Protein AF-A0A0K8T9N2-F1 (afdb_monomer)

pLDDT: mean 79.83, std 14.75, range [40.78, 95.81]

Radius of gyration: 23.81 Å; Cα contacts (8 Å, |Δi|>4): 61; chains: 1; bounding box: 68×40×47 Å

Mean predicted aligned error: 11.26 Å

Structure (mmCIF, N/CA/C/O backbone):
data_AF-A0A0K8T9N2-F1
#
_entry.id   AF-A0A0K8T9N2-F1
#
loop_
_atom_site.group_PDB
_atom_site.id
_atom_site.type_symbol
_atom_site.label_atom_id
_atom_site.label_alt_id
_atom_site.label_comp_id
_atom_site.label_asym_id
_atom_site.label_entity_id
_atom_site.label_seq_id
_atom_site.pdbx_PDB_ins_code
_atom_site.Cartn_x
_atom_site.Cartn_y
_atom_site.Cartn_z
_atom_site.occupancy
_atom_site.B_iso_or_equiv
_atom_site.auth_seq_id
_atom_site.auth_comp_id
_atom_site.auth_asym_id
_atom_site.auth_atom_id
_atom_site.pdbx_PDB_model_num
ATOM 1 N N . MET A 1 1 ? -5.070 -18.897 3.375 1.00 73.06 1 MET A N 1
ATOM 2 C CA . MET A 1 1 ? -6.122 -18.005 2.828 1.00 73.06 1 MET A CA 1
ATOM 3 C C . MET A 1 1 ? -7.295 -17.776 3.785 1.00 73.06 1 MET A C 1
ATOM 5 O O . MET A 1 1 ? -7.810 -16.671 3.820 1.00 73.06 1 MET A O 1
ATOM 9 N N . SER A 1 2 ? -7.725 -18.763 4.581 1.00 83.81 2 SER A N 1
ATOM 10 C CA . SER A 1 2 ? -8.858 -18.592 5.513 1.00 83.81 2 SER A CA 1
ATOM 11 C C . SER A 1 2 ? -8.619 -17.517 6.580 1.00 83.81 2 SER A C 1
ATOM 13 O O . SER A 1 2 ? -9.474 -16.662 6.785 1.00 83.81 2 SER A O 1
ATOM 15 N N . ALA A 1 3 ? -7.440 -17.512 7.210 1.00 91.25 3 ALA A N 1
ATOM 16 C CA . ALA A 1 3 ? -7.087 -16.507 8.213 1.00 91.25 3 ALA A CA 1
ATOM 17 C C . ALA A 1 3 ? -7.059 -15.084 7.627 1.00 91.25 3 ALA A C 1
ATOM 19 O O . ALA A 1 3 ? -7.629 -14.172 8.215 1.00 91.25 3 ALA A O 1
ATOM 20 N N . SER A 1 4 ? -6.472 -14.899 6.438 1.00 91.44 4 SER A N 1
ATOM 21 C CA . SER A 1 4 ? -6.402 -13.587 5.784 1.00 91.44 4 SER A CA 1
ATOM 22 C C . SER A 1 4 ? -7.777 -13.061 5.367 1.00 91.44 4 SER A C 1
ATOM 24 O O . SER A 1 4 ? -8.055 -11.888 5.589 1.00 91.44 4 SER A O 1
ATOM 26 N N . LEU A 1 5 ? -8.663 -13.913 4.837 1.00 93.69 5 LEU A N 1
ATOM 27 C CA . LEU A 1 5 ? -10.039 -13.525 4.494 1.00 93.69 5 LEU A CA 1
ATOM 28 C C . LEU A 1 5 ? -10.882 -13.195 5.733 1.00 93.69 5 LEU A C 1
ATOM 30 O O . LEU A 1 5 ? -11.663 -12.244 5.704 1.00 93.69 5 LEU A O 1
ATOM 34 N N . ASN A 1 6 ? -10.717 -13.948 6.825 1.00 94.19 6 ASN A N 1
ATOM 35 C CA . ASN A 1 6 ? -11.407 -13.667 8.083 1.00 94.19 6 ASN A CA 1
ATOM 36 C C . ASN A 1 6 ? -10.949 -12.337 8.693 1.00 94.19 6 ASN A C 1
ATOM 38 O O . ASN A 1 6 ? -11.784 -11.510 9.051 1.00 94.19 6 ASN A O 1
ATOM 42 N N . THR A 1 7 ? -9.636 -12.099 8.746 1.00 94.69 7 THR A N 1
ATOM 43 C CA . THR A 1 7 ? -9.084 -10.821 9.209 1.00 94.69 7 THR A CA 1
ATOM 44 C C . THR A 1 7 ? -9.537 -9.673 8.317 1.00 94.69 7 THR A C 1
ATOM 46 O O . THR A 1 7 ? -10.048 -8.692 8.837 1.00 94.69 7 THR A O 1
ATOM 49 N N . LEU A 1 8 ? -9.455 -9.809 6.987 1.00 94.25 8 LEU A N 1
ATOM 50 C CA . LEU A 1 8 ? -9.920 -8.781 6.050 1.00 94.25 8 LEU A CA 1
ATOM 51 C C . LEU A 1 8 ? -11.397 -8.442 6.270 1.00 94.25 8 LEU A C 1
ATOM 53 O O . LEU A 1 8 ? -11.757 -7.273 6.329 1.00 94.25 8 LEU A O 1
ATOM 57 N N . SER A 1 9 ? -12.246 -9.456 6.433 1.00 95.81 9 SER A N 1
ATOM 58 C CA . SER A 1 9 ? -13.681 -9.264 6.668 1.00 95.81 9 SER A CA 1
ATOM 59 C C . SER A 1 9 ? -13.959 -8.590 8.008 1.00 95.81 9 SER A C 1
ATOM 61 O O . SER A 1 9 ? -14.818 -7.714 8.089 1.00 95.81 9 SER A O 1
ATOM 63 N N . GLY A 1 10 ? -13.215 -8.964 9.052 1.00 94.50 10 GLY A N 1
ATOM 64 C CA . GLY A 1 10 ? -13.298 -8.341 10.370 1.00 94.50 10 GLY A CA 1
ATOM 65 C C . GLY A 1 10 ? -12.836 -6.884 10.361 1.00 94.50 10 GLY A C 1
ATOM 66 O O . GLY A 1 10 ? -13.540 -6.020 10.881 1.00 94.50 10 GLY A O 1
ATOM 67 N N . THR A 1 11 ? -11.699 -6.598 9.726 1.00 94.00 11 THR A N 1
ATOM 68 C CA . THR A 1 11 ? -11.160 -5.242 9.567 1.00 94.00 11 THR A CA 1
ATOM 69 C C . THR A 1 11 ? -12.088 -4.382 8.713 1.00 94.00 11 THR A C 1
ATOM 71 O O . THR A 1 11 ? -12.463 -3.301 9.140 1.00 94.00 11 THR A O 1
ATOM 74 N N . PHE A 1 12 ? -12.579 -4.882 7.576 1.00 94.62 12 PHE A N 1
ATOM 75 C CA . PHE A 1 12 ? -13.546 -4.168 6.732 1.00 94.62 12 PHE A CA 1
ATOM 76 C C . PHE A 1 12 ? -14.840 -3.853 7.491 1.00 94.62 12 PHE A C 1
ATOM 78 O O . PHE A 1 12 ? -15.368 -2.741 7.424 1.00 94.62 12 PHE A O 1
ATOM 85 N N . TYR A 1 13 ? -15.345 -4.824 8.256 1.00 93.75 13 TYR A N 1
ATOM 86 C CA . TYR A 1 13 ? -16.504 -4.611 9.108 1.00 93.75 13 TYR A CA 1
ATOM 87 C C . TYR A 1 13 ? -16.247 -3.525 10.160 1.00 93.75 13 TYR A C 1
ATOM 89 O O . TYR A 1 13 ? -17.090 -2.652 10.347 1.00 93.75 13 TYR A O 1
ATOM 97 N N . ARG A 1 14 ? -15.088 -3.548 10.822 1.00 91.69 14 ARG A N 1
ATOM 98 C CA . ARG A 1 14 ? -14.717 -2.582 11.864 1.00 91.69 14 ARG A CA 1
ATOM 99 C C . ARG A 1 14 ? -14.469 -1.175 11.310 1.00 91.69 14 ARG A C 1
ATOM 101 O O . ARG A 1 14 ? -14.908 -0.210 11.926 1.00 91.69 14 ARG A O 1
ATOM 108 N N . ASP 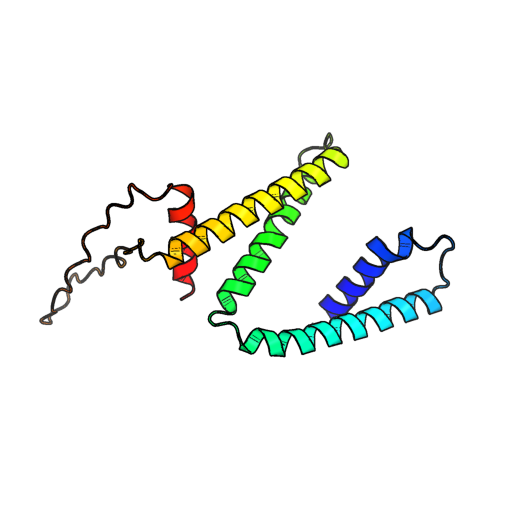A 1 15 ? -13.789 -1.068 10.177 1.00 91.38 15 ASP A N 1
ATOM 109 C CA . ASP A 1 15 ? -13.290 0.209 9.665 1.00 91.38 15 ASP A CA 1
ATOM 110 C C . ASP A 1 15 ? -14.321 0.933 8.795 1.00 91.38 15 ASP A C 1
ATOM 112 O O . ASP A 1 15 ? -14.369 2.160 8.803 1.00 91.38 15 ASP A O 1
ATOM 116 N N . LEU A 1 16 ? -15.170 0.198 8.065 1.00 88.81 16 LEU A N 1
ATOM 117 C CA . LEU A 1 16 ? -16.111 0.789 7.107 1.00 88.81 16 LEU A CA 1
ATOM 118 C C . LEU A 1 16 ? -17.576 0.612 7.500 1.00 88.81 16 LEU A C 1
ATOM 120 O O . LEU A 1 16 ? -18.354 1.552 7.375 1.00 88.81 16 LEU A O 1
ATOM 124 N N . LEU A 1 17 ? -17.978 -0.566 7.982 1.00 89.12 17 LEU A N 1
ATOM 125 C CA . LEU A 1 17 ? -19.391 -0.833 8.283 1.00 89.12 17 LEU A CA 1
ATOM 126 C C . LEU 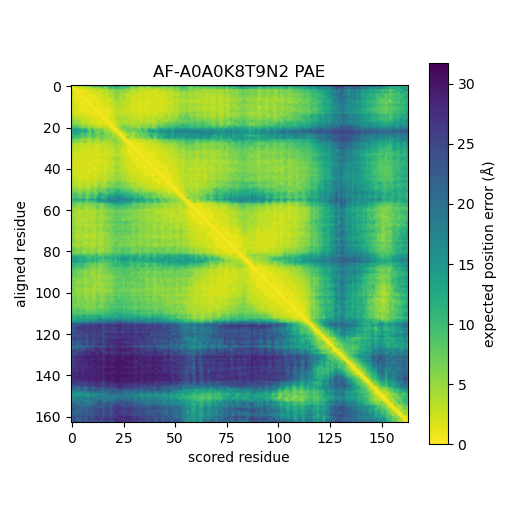A 1 17 ? -19.790 -0.359 9.685 1.00 89.12 17 LEU A C 1
ATOM 128 O O . LEU A 1 17 ? -20.834 0.267 9.853 1.00 89.12 17 LEU A O 1
ATOM 132 N N . TYR A 1 18 ? -18.955 -0.614 10.691 1.00 87.50 18 TYR A N 1
ATOM 133 C CA . TYR A 1 18 ? -19.203 -0.226 12.077 1.00 87.50 18 TYR A CA 1
ATOM 134 C C . TYR A 1 18 ? -19.448 1.284 12.268 1.00 87.50 18 TYR A C 1
ATOM 136 O O . TYR A 1 18 ? -20.443 1.613 12.913 1.00 87.50 18 TYR A O 1
ATOM 144 N N . PRO A 1 19 ? -18.647 2.214 11.701 1.00 87.25 19 PRO A N 1
ATOM 145 C CA . PRO A 1 19 ? -18.923 3.649 11.828 1.00 87.25 19 PRO A CA 1
ATOM 146 C C . PRO A 1 19 ? -20.179 4.117 11.075 1.00 87.25 19 PRO A C 1
ATOM 148 O O . PRO A 1 19 ? -20.725 5.168 11.401 1.00 87.25 19 PRO A O 1
ATOM 151 N N . VAL A 1 20 ? -20.664 3.354 10.090 1.00 86.19 20 VAL A N 1
ATOM 152 C CA . VAL A 1 20 ? -21.887 3.673 9.328 1.00 86.19 20 VAL A CA 1
ATOM 153 C C . VAL A 1 20 ? -23.149 3.249 10.087 1.00 86.19 20 VAL A C 1
ATOM 155 O O . VAL A 1 20 ? -24.215 3.853 9.929 1.00 86.19 20 VAL A O 1
ATOM 158 N N . PHE A 1 21 ? -23.054 2.239 10.955 1.00 84.81 21 PHE A N 1
ATOM 159 C CA . PHE A 1 21 ? -24.173 1.820 11.788 1.00 84.81 21 PHE A CA 1
ATOM 160 C C . PHE A 1 21 ? -24.451 2.843 12.898 1.00 84.81 21 PHE A C 1
ATOM 162 O O . PHE A 1 21 ? -23.729 2.946 13.885 1.00 84.81 21 PHE A O 1
ATOM 169 N N . LYS A 1 22 ? -25.576 3.559 12.776 1.00 76.69 22 LYS A N 1
ATOM 170 C CA . LYS A 1 22 ? -26.064 4.499 13.805 1.00 76.69 22 LYS A CA 1
ATOM 171 C C . LYS A 1 22 ? -26.400 3.822 15.143 1.00 76.69 22 LYS A C 1
ATOM 173 O O . LYS A 1 22 ? -26.427 4.483 16.174 1.00 76.69 22 LYS A O 1
ATOM 178 N N . VAL A 1 23 ? -26.682 2.518 15.125 1.00 78.75 23 VAL A N 1
ATOM 179 C CA . VAL A 1 23 ? -27.014 1.704 16.302 1.00 78.75 23 VAL A CA 1
ATOM 180 C C . VAL A 1 23 ? -26.123 0.471 16.303 1.00 78.75 23 VAL A C 1
ATOM 182 O O . VAL A 1 23 ? -26.001 -0.192 15.273 1.00 78.75 23 VAL A O 1
ATOM 185 N N . LYS A 1 24 ? -25.523 0.150 17.457 1.00 79.00 24 LYS A N 1
ATOM 186 C CA . LYS A 1 24 ? -24.651 -1.022 17.603 1.00 79.00 24 LYS A CA 1
ATOM 187 C C . LYS A 1 24 ? -25.423 -2.296 17.232 1.00 79.00 24 LYS A C 1
ATOM 189 O O . LYS A 1 24 ? -26.413 -2.615 17.897 1.00 79.00 24 LYS A O 1
ATOM 194 N N . PRO A 1 25 ? -25.004 -3.030 16.191 1.00 79.69 25 PRO A N 1
ATOM 195 C CA . PRO A 1 25 ? -25.634 -4.293 15.851 1.00 79.69 25 PRO A CA 1
ATOM 196 C C . PRO A 1 25 ? -25.387 -5.320 16.962 1.00 79.69 25 PRO A C 1
ATOM 198 O O . PRO A 1 25 ? -24.323 -5.363 17.575 1.00 79.69 25 PRO A O 1
ATOM 201 N N . SER A 1 26 ? -26.393 -6.155 17.207 1.00 85.19 26 SER A N 1
ATOM 202 C CA . SER A 1 26 ? -26.303 -7.296 18.122 1.00 85.19 26 SER A CA 1
ATOM 203 C C . SER A 1 26 ? -25.193 -8.263 17.675 1.00 85.19 26 SER A C 1
ATOM 205 O O . SER A 1 26 ? -25.023 -8.477 16.473 1.00 85.19 26 SER A O 1
ATOM 207 N N . GLU A 1 27 ? -24.465 -8.863 18.622 1.00 86.19 27 GLU A N 1
ATOM 208 C CA . GLU A 1 27 ? -23.356 -9.802 18.365 1.00 86.19 27 GLU A CA 1
ATOM 209 C C . GLU A 1 27 ? -23.657 -10.870 17.293 1.00 86.19 27 GLU A C 1
ATOM 211 O O . GLU A 1 27 ? -22.890 -10.965 16.331 1.00 86.19 27 GLU A O 1
ATOM 216 N N . PRO A 1 28 ? -24.782 -11.617 17.341 1.00 89.25 28 PRO A N 1
ATOM 217 C CA . PRO A 1 28 ? -25.122 -12.589 16.299 1.00 89.25 28 PRO A CA 1
ATOM 218 C C . PRO A 1 28 ? -25.305 -11.964 14.909 1.00 89.25 28 PRO A C 1
ATOM 220 O O . PRO A 1 28 ? -24.960 -12.584 13.903 1.00 89.25 28 PRO A O 1
ATOM 223 N N . LYS A 1 29 ? -25.814 -10.727 14.825 1.00 87.50 29 LYS A N 1
ATOM 224 C CA . LYS A 1 29 ? -25.981 -10.020 13.545 1.00 87.50 29 LYS A CA 1
ATOM 225 C C . LYS A 1 29 ? -24.634 -9.567 12.987 1.00 87.50 29 LYS A C 1
ATOM 227 O O . LYS A 1 29 ? -24.395 -9.721 11.794 1.00 87.50 29 LYS A O 1
ATOM 232 N N . ALA A 1 30 ? -23.746 -9.063 13.844 1.00 89.19 30 ALA A N 1
ATOM 233 C CA . ALA A 1 30 ? -22.383 -8.695 13.466 1.00 89.19 30 ALA A CA 1
ATOM 234 C C . ALA A 1 30 ? -21.609 -9.903 12.910 1.00 89.19 30 ALA A C 1
ATOM 236 O O . ALA A 1 30 ? -20.996 -9.817 11.847 1.00 89.19 30 ALA A O 1
ATOM 237 N N . LEU A 1 31 ? -21.715 -11.056 13.578 1.00 91.00 31 LEU A N 1
ATOM 238 C CA . LEU A 1 31 ? -21.133 -12.321 13.125 1.00 91.00 31 LEU A CA 1
ATOM 239 C C . LEU A 1 31 ? -21.679 -12.769 11.766 1.00 91.00 31 LEU A C 1
ATOM 241 O O . LEU A 1 31 ? -20.906 -13.196 10.908 1.00 91.00 31 LEU A O 1
ATOM 245 N N . LEU A 1 32 ? -22.990 -12.645 11.539 1.00 93.69 32 LEU A N 1
ATOM 246 C CA . LEU A 1 32 ? -23.601 -12.985 10.253 1.00 93.69 32 LEU A CA 1
ATOM 247 C C . LEU A 1 32 ? -23.077 -12.078 9.127 1.00 93.69 32 LEU A C 1
ATOM 249 O O . LEU A 1 32 ? -22.741 -12.575 8.050 1.00 93.69 32 LEU A O 1
ATOM 253 N N . ILE A 1 33 ? -22.926 -10.775 9.388 1.00 92.62 33 ILE A N 1
ATOM 254 C CA . ILE A 1 33 ? -22.358 -9.815 8.428 1.00 92.62 33 ILE A CA 1
ATOM 255 C C . ILE A 1 33 ? -20.911 -10.185 8.088 1.00 92.62 33 ILE A C 1
ATOM 257 O O . ILE A 1 33 ? -20.579 -10.315 6.912 1.00 92.62 33 ILE A O 1
ATOM 261 N N . ILE A 1 34 ? -20.062 -10.417 9.095 1.00 93.44 34 ILE A N 1
ATOM 262 C CA . ILE A 1 34 ? -18.654 -10.791 8.881 1.00 93.44 34 ILE A CA 1
ATOM 263 C C . ILE A 1 34 ? -18.560 -12.101 8.090 1.00 93.44 34 ILE A C 1
ATOM 265 O O . ILE A 1 34 ? -17.803 -12.186 7.127 1.00 93.44 34 ILE A O 1
ATOM 269 N N . LYS A 1 35 ? -19.372 -13.108 8.431 1.00 93.06 35 LYS A N 1
ATOM 270 C CA . LYS A 1 35 ? -19.405 -14.391 7.715 1.00 93.06 35 LYS A CA 1
ATOM 271 C C . LYS A 1 35 ? -19.840 -14.223 6.256 1.00 93.06 35 LYS A C 1
ATOM 273 O O . LYS A 1 35 ? -19.278 -14.869 5.375 1.00 93.06 35 LYS A O 1
ATOM 278 N N . THR A 1 36 ? -20.784 -13.321 5.993 1.00 94.69 36 THR A N 1
ATOM 279 C CA . THR A 1 36 ? -21.207 -12.967 4.629 1.00 94.69 36 THR A CA 1
ATOM 280 C C . THR A 1 36 ? -20.075 -12.287 3.856 1.00 94.69 36 THR A C 1
ATOM 282 O O . THR A 1 36 ? -19.808 -12.662 2.717 1.00 94.69 36 THR A O 1
ATOM 285 N N . LEU A 1 37 ? -19.346 -11.353 4.478 1.00 95.00 37 LEU A N 1
ATOM 286 C CA . LEU A 1 37 ? -18.186 -10.696 3.863 1.00 95.00 37 LEU A CA 1
ATOM 287 C C . LEU A 1 37 ? -17.088 -11.694 3.480 1.00 95.00 37 LEU A C 1
ATOM 289 O O . LEU A 1 37 ? -16.547 -11.597 2.381 1.00 95.00 37 LEU A O 1
ATOM 293 N N . VAL A 1 38 ? -16.810 -12.693 4.328 1.00 95.44 38 VAL A N 1
ATOM 294 C CA . VAL A 1 38 ? -15.826 -13.747 4.019 1.00 95.44 38 VAL A CA 1
ATOM 295 C C . VAL A 1 38 ? -16.210 -14.494 2.741 1.00 95.44 38 VAL A C 1
ATOM 297 O O . VAL A 1 38 ? -15.355 -14.727 1.887 1.00 95.44 38 VAL A O 1
ATOM 300 N N . VAL A 1 39 ? -17.492 -14.843 2.584 1.00 95.19 39 VAL A N 1
ATOM 301 C CA . VAL A 1 39 ? -17.992 -15.523 1.379 1.00 95.19 39 VAL A CA 1
ATOM 302 C C . VAL A 1 39 ? -17.869 -14.621 0.151 1.00 95.19 39 VAL A C 1
ATOM 304 O O . VAL A 1 39 ? -17.409 -15.079 -0.895 1.00 95.19 39 VAL A O 1
ATOM 307 N N . VAL A 1 40 ? -18.212 -13.336 0.271 1.00 95.31 40 VAL A N 1
ATOM 308 C CA . VAL A 1 40 ? -18.103 -12.366 -0.831 1.00 95.31 40 VAL A CA 1
ATOM 309 C C . VAL A 1 40 ? -16.646 -12.178 -1.260 1.00 95.31 40 VAL A C 1
ATOM 311 O O . VAL A 1 40 ? -16.331 -12.381 -2.432 1.00 95.31 40 VAL A O 1
ATOM 314 N N . PHE A 1 41 ? -15.734 -11.865 -0.335 1.00 94.69 41 PHE A N 1
ATOM 315 C CA . PHE A 1 41 ? -14.314 -11.683 -0.656 1.00 94.69 41 PHE A CA 1
ATOM 316 C C . PHE A 1 41 ? -13.663 -12.966 -1.177 1.00 94.69 41 PHE A C 1
ATOM 318 O O . PHE A 1 41 ? -12.865 -12.909 -2.113 1.00 94.69 41 PHE A O 1
ATOM 325 N N . GLY A 1 42 ? -14.033 -14.127 -0.629 1.00 94.44 42 GLY A N 1
ATOM 326 C CA . GLY A 1 42 ? -13.587 -15.420 -1.143 1.00 94.44 42 GLY A CA 1
ATOM 327 C C . GLY A 1 42 ? -14.041 -15.653 -2.585 1.00 94.44 42 GLY A C 1
ATOM 328 O O . GLY A 1 42 ? -13.235 -16.034 -3.431 1.00 94.44 42 GLY A O 1
ATOM 329 N N . THR A 1 43 ? -15.302 -15.344 -2.895 1.00 94.38 43 THR A N 1
ATOM 330 C CA . THR A 1 43 ? -15.852 -15.474 -4.254 1.00 94.38 43 THR A CA 1
ATOM 331 C C . THR A 1 43 ? -15.134 -14.546 -5.234 1.00 94.38 43 THR A C 1
ATOM 333 O O . THR A 1 43 ? -14.695 -14.990 -6.293 1.00 94.38 43 THR A O 1
ATOM 336 N N . VAL A 1 44 ? -14.939 -13.276 -4.864 1.00 93.50 44 VAL A N 1
ATOM 337 C CA . VAL A 1 44 ? -14.184 -12.303 -5.673 1.00 93.50 44 VAL A CA 1
ATOM 338 C C . VAL A 1 44 ? -12.749 -12.775 -5.908 1.00 93.50 44 VAL A C 1
ATOM 340 O O . VAL A 1 44 ? -12.251 -12.679 -7.028 1.00 93.50 44 VAL A O 1
ATOM 343 N N . SER A 1 45 ? -12.093 -13.337 -4.889 1.00 90.50 45 SER A N 1
ATOM 344 C CA . SER A 1 45 ? -10.740 -13.883 -5.022 1.00 90.50 45 SER A CA 1
ATOM 345 C C . SER A 1 45 ? -10.683 -15.029 -6.036 1.00 90.50 45 SER A C 1
ATOM 347 O O . SER A 1 45 ? -9.800 -15.028 -6.891 1.00 90.50 45 SER A O 1
ATOM 349 N N . VAL A 1 46 ? -11.646 -15.957 -6.005 1.00 91.94 46 VAL A N 1
ATOM 350 C CA . VAL A 1 46 ? -11.734 -17.060 -6.978 1.00 91.94 46 VAL A CA 1
ATOM 351 C C . VAL A 1 46 ? -11.990 -16.536 -8.393 1.00 91.94 46 VAL A C 1
ATOM 353 O O . VAL A 1 46 ? -11.347 -16.994 -9.335 1.00 91.94 46 VAL A O 1
ATOM 356 N N . LEU A 1 47 ? -12.872 -15.545 -8.557 1.00 91.75 47 LEU A N 1
ATOM 357 C CA . LEU A 1 47 ? -13.112 -14.900 -9.853 1.00 91.75 47 LEU A CA 1
ATOM 358 C C . LEU A 1 47 ? -11.849 -14.205 -10.385 1.00 91.75 47 LEU A C 1
ATOM 360 O O . LEU A 1 47 ? -11.528 -14.325 -11.567 1.00 91.75 47 LEU A O 1
ATOM 364 N N . GLY A 1 48 ? -11.084 -13.550 -9.508 1.00 87.50 48 GLY A N 1
ATOM 365 C CA . GLY A 1 48 ? -9.814 -12.908 -9.851 1.00 87.50 48 GLY A CA 1
ATOM 366 C C . GLY A 1 48 ? -8.784 -13.875 -10.440 1.00 87.50 48 GLY A C 1
ATOM 367 O O . GLY A 1 48 ? -8.068 -13.510 -11.370 1.00 87.50 48 GLY A O 1
ATOM 368 N N . VAL A 1 49 ? -8.759 -15.138 -9.997 1.00 88.88 49 VAL A N 1
ATOM 369 C CA . VAL A 1 49 ? -7.856 -16.170 -10.5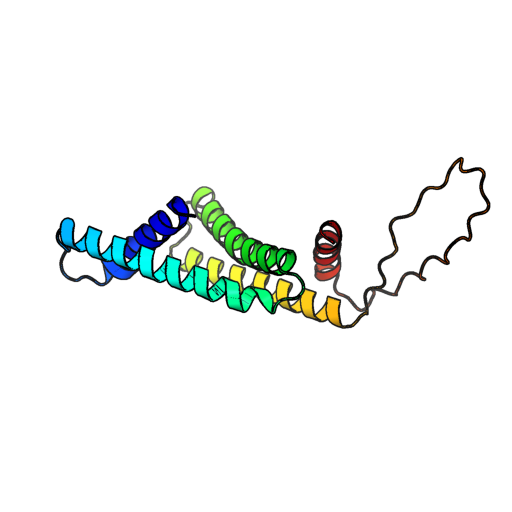47 1.00 88.88 49 VAL A CA 1
ATOM 370 C C . VAL A 1 49 ? -8.098 -16.424 -12.041 1.00 88.88 49 VAL A C 1
ATOM 372 O O . VAL A 1 49 ? -7.158 -16.732 -12.773 1.00 88.88 49 VAL A O 1
ATOM 375 N N . TYR A 1 50 ? -9.323 -16.245 -12.541 1.00 87.94 50 TYR A N 1
ATOM 376 C CA . TYR A 1 50 ? -9.602 -16.372 -13.977 1.00 87.94 50 TYR A CA 1
ATOM 377 C C . TYR A 1 50 ? -9.031 -15.211 -14.791 1.00 87.94 50 TYR A C 1
ATOM 379 O O . TYR A 1 50 ? -8.552 -15.427 -15.903 1.00 87.94 50 TYR A O 1
ATOM 387 N N . VAL A 1 51 ? -9.035 -14.002 -14.225 1.00 85.31 51 VAL A N 1
ATOM 388 C CA . VAL A 1 51 ? -8.412 -12.816 -14.833 1.00 85.31 51 VAL A CA 1
ATOM 389 C C . VAL A 1 51 ? -6.894 -12.973 -14.847 1.00 85.31 51 VAL A C 1
ATOM 391 O O . VAL A 1 51 ? -6.243 -12.658 -15.840 1.00 85.31 51 VAL A O 1
ATOM 394 N N . ILE A 1 52 ? -6.346 -13.556 -13.777 1.00 84.69 52 ILE A N 1
ATOM 395 C CA . ILE A 1 52 ? -4.912 -13.775 -13.592 1.00 84.69 52 ILE A CA 1
ATOM 396 C C . ILE A 1 52 ? -4.291 -14.576 -14.751 1.00 84.69 52 ILE A C 1
ATOM 398 O O . ILE A 1 52 ? -3.191 -14.269 -15.200 1.00 84.69 52 ILE A O 1
ATOM 402 N N . LYS A 1 53 ? -5.031 -15.530 -15.329 1.00 78.62 53 LYS A N 1
ATOM 403 C CA . LYS A 1 53 ? -4.580 -16.335 -16.481 1.00 78.62 53 LYS A CA 1
ATOM 404 C C . LYS A 1 53 ? -4.254 -15.526 -17.744 1.00 78.62 53 LYS A C 1
ATOM 406 O O . LYS A 1 53 ? -3.664 -16.077 -18.667 1.00 78.62 53 LYS A O 1
ATOM 411 N N . ARG A 1 54 ? -4.678 -14.261 -17.832 1.00 79.19 54 ARG A N 1
ATOM 412 C CA . ARG A 1 54 ? -4.411 -13.382 -18.982 1.00 79.19 54 ARG A CA 1
ATOM 413 C C . ARG A 1 54 ? -3.154 -12.530 -18.819 1.00 79.19 54 ARG A C 1
ATOM 415 O O . ARG A 1 54 ? -2.753 -11.895 -19.789 1.00 79.19 54 ARG A O 1
ATOM 422 N N . PHE A 1 55 ? -2.536 -12.499 -17.641 1.00 78.94 55 PHE A N 1
ATOM 423 C CA . PHE A 1 55 ? -1.294 -11.755 -17.447 1.00 78.94 55 PHE A CA 1
ATOM 424 C C . PHE A 1 55 ? -0.078 -12.605 -17.823 1.00 78.94 55 PHE A C 1
ATOM 426 O O . PHE A 1 55 ? -0.030 -13.792 -17.512 1.00 78.94 55 PHE A O 1
ATOM 433 N N . GLY A 1 56 ? 0.914 -11.976 -18.460 1.00 76.75 56 GLY A N 1
ATOM 434 C CA . GLY A 1 56 ? 2.162 -12.637 -18.850 1.00 76.75 56 GLY A CA 1
AT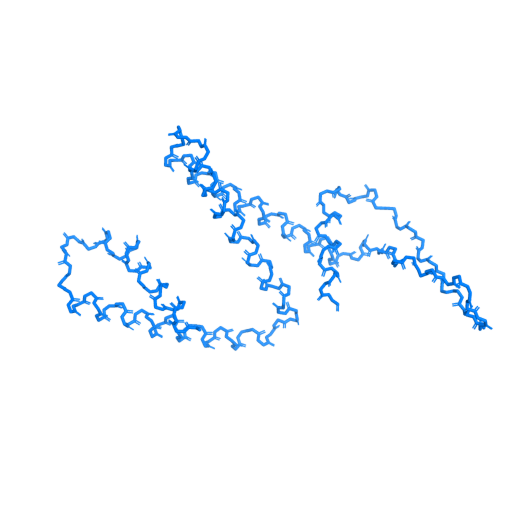OM 435 C C . GLY A 1 56 ? 3.048 -12.981 -17.651 1.00 76.75 56 GLY A C 1
ATOM 436 O O . GLY A 1 56 ? 3.344 -14.149 -17.424 1.00 76.75 56 GLY A O 1
ATOM 437 N N . ASN A 1 57 ? 3.430 -11.978 -16.850 1.00 80.62 57 ASN A N 1
ATOM 438 C CA . ASN A 1 57 ? 4.296 -12.171 -15.682 1.00 80.62 57 ASN A CA 1
ATOM 439 C C . ASN A 1 57 ? 3.559 -11.862 -14.369 1.00 80.62 57 ASN A C 1
ATOM 441 O O . ASN A 1 57 ? 3.520 -10.728 -13.890 1.00 80.62 57 ASN A O 1
ATOM 445 N N . LEU A 1 58 ? 2.963 -12.899 -13.783 1.00 84.38 58 LEU A N 1
ATOM 446 C CA . LEU A 1 58 ? 2.193 -12.795 -12.543 1.00 84.38 58 LEU A CA 1
ATOM 447 C C . LEU A 1 58 ? 3.030 -12.440 -11.323 1.00 84.38 58 LEU A C 1
ATOM 449 O O . LEU A 1 58 ? 2.562 -11.701 -10.457 1.00 84.38 58 LEU A O 1
ATOM 453 N N . VAL A 1 59 ? 4.255 -12.955 -11.257 1.00 84.38 59 VAL A N 1
ATOM 454 C CA . VAL A 1 59 ? 5.141 -12.756 -10.108 1.00 84.38 59 VAL A CA 1
ATOM 455 C C . VAL A 1 59 ? 5.505 -11.279 -9.991 1.00 84.38 59 VAL A C 1
ATOM 457 O O . VAL A 1 59 ? 5.351 -10.702 -8.915 1.00 84.38 59 VAL A O 1
ATOM 460 N N . MET A 1 60 ? 5.867 -10.634 -11.106 1.00 81.25 60 MET A N 1
ATOM 461 C CA . MET A 1 60 ? 6.145 -9.194 -11.113 1.00 81.25 60 MET A CA 1
ATOM 462 C C . MET A 1 60 ? 4.925 -8.355 -10.744 1.00 81.25 60 MET A C 1
ATOM 464 O O . MET A 1 60 ? 5.043 -7.427 -9.949 1.00 81.25 60 MET A O 1
ATOM 468 N N . ILE A 1 61 ? 3.742 -8.681 -11.273 1.00 83.38 61 ILE A N 1
ATOM 469 C CA . ILE A 1 61 ? 2.519 -7.925 -10.961 1.00 83.38 61 ILE A CA 1
ATOM 470 C C . ILE A 1 61 ? 2.223 -7.987 -9.461 1.00 83.38 61 ILE A C 1
ATOM 472 O O . ILE A 1 61 ? 1.957 -6.960 -8.837 1.00 83.38 61 ILE A O 1
ATOM 476 N N . VAL A 1 62 ? 2.323 -9.177 -8.862 1.00 86.44 62 VAL A N 1
ATOM 477 C CA . VAL A 1 62 ? 2.137 -9.347 -7.417 1.00 86.44 62 VAL A CA 1
ATOM 478 C C . VAL A 1 62 ? 3.207 -8.584 -6.636 1.00 86.44 62 VAL A C 1
ATOM 480 O O . VAL A 1 62 ? 2.867 -7.924 -5.653 1.00 86.44 62 VAL A O 1
ATOM 483 N N . ALA A 1 63 ? 4.469 -8.616 -7.072 1.00 85.62 63 ALA A N 1
ATOM 484 C CA . ALA A 1 63 ? 5.555 -7.875 -6.436 1.00 85.62 63 ALA A CA 1
ATOM 485 C C . ALA A 1 63 ? 5.306 -6.357 -6.460 1.00 85.62 63 ALA A C 1
ATOM 487 O O . ALA A 1 63 ? 5.406 -5.708 -5.418 1.00 85.62 63 ALA A O 1
ATOM 488 N N . TYR A 1 64 ? 4.882 -5.798 -7.599 1.00 86.12 64 TYR A N 1
ATOM 489 C CA . TYR A 1 64 ? 4.533 -4.380 -7.710 1.00 86.12 64 TYR A CA 1
ATOM 490 C C . TYR A 1 64 ? 3.363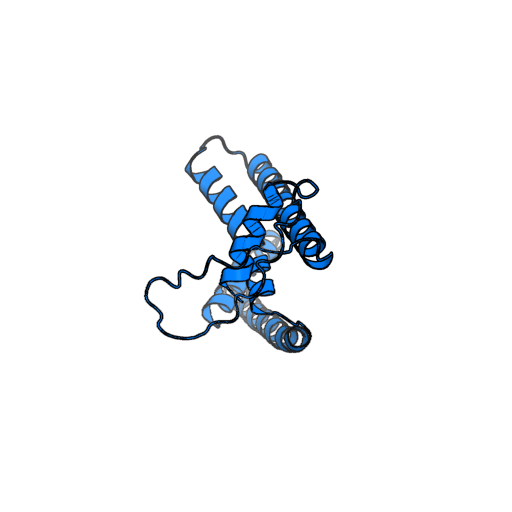 -4.004 -6.801 1.00 86.12 64 TYR A C 1
ATOM 492 O O . TYR A 1 64 ? 3.468 -3.047 -6.035 1.00 86.12 64 TYR A O 1
ATOM 500 N N . CYS A 1 65 ? 2.266 -4.769 -6.819 1.00 88.38 65 CYS A N 1
ATOM 501 C CA . CYS A 1 65 ? 1.108 -4.503 -5.960 1.00 88.38 65 CYS A CA 1
ATOM 502 C C . CYS A 1 65 ? 1.460 -4.589 -4.469 1.00 88.38 65 CYS A C 1
ATOM 504 O O . CYS A 1 65 ? 0.995 -3.781 -3.661 1.00 88.38 65 CYS A O 1
ATOM 506 N N . THR A 1 66 ? 2.302 -5.554 -4.103 1.00 89.00 66 THR A N 1
ATOM 507 C CA . THR A 1 66 ? 2.764 -5.746 -2.727 1.00 89.00 66 THR A CA 1
ATOM 508 C C . THR A 1 66 ? 3.656 -4.583 -2.292 1.00 89.00 66 THR A C 1
ATOM 510 O O . THR A 1 66 ? 3.436 -4.011 -1.228 1.00 89.00 66 THR A O 1
ATOM 513 N N . GLY A 1 67 ? 4.604 -4.156 -3.131 1.00 88.19 67 GLY A N 1
ATOM 514 C CA . GLY A 1 67 ? 5.471 -3.011 -2.841 1.00 88.19 67 GLY A CA 1
ATOM 515 C C . GLY A 1 67 ? 4.699 -1.693 -2.719 1.00 88.19 67 GLY A C 1
ATOM 516 O O . GLY A 1 67 ? 4.894 -0.948 -1.758 1.00 88.19 67 GLY A O 1
ATOM 517 N N . LEU A 1 68 ? 3.761 -1.446 -3.642 1.00 90.31 68 LEU A N 1
ATOM 518 C CA . LEU A 1 68 ? 2.903 -0.253 -3.660 1.00 90.31 68 LEU A CA 1
ATOM 519 C C . LEU A 1 68 ? 2.021 -0.116 -2.417 1.00 90.31 68 LEU A C 1
ATOM 521 O O . LEU A 1 68 ? 1.717 0.999 -2.003 1.00 90.31 68 LEU A O 1
ATOM 525 N N . THR A 1 69 ? 1.588 -1.232 -1.830 1.00 89.81 69 THR A N 1
ATOM 526 C CA . THR A 1 69 ? 0.699 -1.229 -0.660 1.00 89.81 69 THR A CA 1
ATOM 527 C C . THR A 1 69 ? 1.474 -1.254 0.653 1.00 89.81 69 THR A C 1
ATOM 529 O O . THR A 1 69 ? 1.192 -0.449 1.540 1.00 89.81 69 THR A O 1
ATOM 532 N N . ILE A 1 70 ? 2.478 -2.125 0.786 1.00 91.31 70 ILE A N 1
ATOM 533 C CA . ILE A 1 70 ? 3.243 -2.271 2.032 1.00 91.31 70 ILE A CA 1
ATOM 534 C C . ILE A 1 70 ? 4.106 -1.033 2.302 1.00 91.31 70 ILE A C 1
ATOM 536 O O . ILE A 1 70 ? 4.173 -0.593 3.448 1.00 91.31 70 ILE A O 1
ATOM 540 N N . GLY A 1 71 ? 4.722 -0.433 1.277 1.00 90.44 71 GLY A N 1
ATOM 541 C CA . GLY A 1 71 ? 5.621 0.716 1.443 1.00 90.44 71 GLY A CA 1
ATOM 542 C C . GLY A 1 71 ? 4.974 1.902 2.175 1.00 90.44 71 GLY A C 1
ATOM 543 O O . GLY A 1 71 ? 5.451 2.285 3.246 1.00 90.44 71 GLY A O 1
ATOM 544 N N . PRO A 1 72 ? 3.860 2.463 1.666 1.00 91.62 72 PRO A N 1
ATOM 545 C CA . PRO A 1 72 ? 3.157 3.561 2.326 1.00 91.62 72 PRO A CA 1
ATOM 546 C C . PRO A 1 72 ? 2.611 3.189 3.709 1.00 91.62 72 PRO A C 1
ATOM 548 O O . PRO A 1 72 ? 2.689 4.004 4.625 1.00 91.62 72 PRO A O 1
ATOM 551 N N . VAL A 1 73 ? 2.106 1.961 3.895 1.00 91.75 73 VAL A N 1
ATOM 552 C CA . VAL A 1 73 ? 1.594 1.492 5.197 1.00 91.75 73 VAL A CA 1
ATOM 553 C C . VAL A 1 73 ? 2.703 1.473 6.248 1.00 91.75 73 VAL A C 1
ATOM 555 O O . VAL A 1 73 ? 2.519 1.996 7.347 1.00 91.75 73 VAL A O 1
ATOM 558 N N . VAL A 1 74 ? 3.873 0.933 5.900 1.00 93.69 74 VAL A N 1
ATOM 559 C CA . VAL A 1 74 ? 5.054 0.943 6.772 1.00 93.69 74 VAL A CA 1
ATOM 560 C C . VAL A 1 74 ? 5.523 2.376 7.033 1.00 93.69 74 VAL A C 1
ATOM 562 O O . VAL A 1 74 ? 5.837 2.712 8.171 1.00 93.69 74 VAL A O 1
ATOM 565 N N . GLY A 1 75 ? 5.503 3.250 6.022 1.00 92.31 75 GLY A N 1
ATOM 566 C CA . GLY A 1 75 ? 5.853 4.664 6.176 1.00 92.31 75 GLY A CA 1
ATOM 567 C C . GLY A 1 75 ? 4.958 5.401 7.178 1.00 92.31 75 GLY A C 1
ATOM 568 O O . GLY A 1 7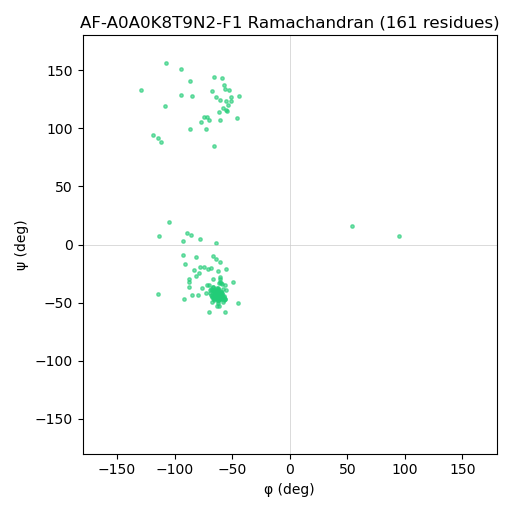5 ? 5.463 6.084 8.067 1.00 92.31 75 GLY A O 1
ATOM 569 N N . ILE A 1 76 ? 3.636 5.221 7.090 1.00 92.75 76 ILE A N 1
ATOM 570 C CA . ILE A 1 76 ? 2.674 5.808 8.039 1.00 92.75 76 ILE A CA 1
ATOM 571 C C . ILE A 1 76 ? 2.860 5.215 9.441 1.00 92.75 76 ILE A C 1
ATOM 573 O O . ILE A 1 76 ? 2.779 5.939 10.433 1.00 92.75 76 ILE A O 1
ATOM 577 N N . PHE A 1 77 ? 3.140 3.915 9.541 1.00 92.19 77 PHE A N 1
ATOM 578 C CA . PHE A 1 77 ? 3.402 3.264 10.823 1.00 92.19 77 PHE A CA 1
ATOM 579 C C . PHE A 1 77 ? 4.651 3.837 11.508 1.00 92.19 77 PHE A C 1
ATOM 581 O O . PHE A 1 77 ? 4.597 4.220 12.675 1.00 92.19 77 PHE A O 1
ATOM 588 N N . ILE A 1 78 ? 5.754 3.979 10.768 1.00 94.31 78 ILE A N 1
ATOM 589 C CA . ILE A 1 78 ? 6.995 4.585 11.267 1.00 94.31 78 ILE A CA 1
ATOM 590 C C . ILE A 1 78 ? 6.775 6.055 11.644 1.00 94.31 78 ILE A C 1
ATOM 592 O O . ILE A 1 78 ? 7.270 6.492 12.682 1.00 94.31 78 ILE A O 1
ATOM 596 N N . LEU A 1 79 ? 6.002 6.807 10.853 1.00 92.38 79 LEU A N 1
ATOM 597 C CA . LEU A 1 79 ? 5.630 8.188 11.171 1.00 92.38 79 LEU A CA 1
ATOM 598 C C . LEU A 1 79 ? 4.944 8.272 12.543 1.00 92.38 79 LEU A C 1
ATOM 600 O O . LEU A 1 79 ? 5.314 9.113 13.359 1.00 92.38 79 LEU A O 1
ATOM 604 N N . GLY A 1 80 ? 3.986 7.378 12.807 1.00 91.75 80 GLY A N 1
ATOM 605 C CA . GLY A 1 80 ? 3.273 7.312 14.083 1.00 91.75 80 GLY A CA 1
ATOM 606 C C . GLY A 1 80 ? 4.148 6.890 15.267 1.00 91.75 80 GLY A C 1
ATOM 607 O O . GLY A 1 80 ? 3.889 7.318 16.388 1.00 91.75 80 GLY A O 1
ATOM 608 N N . LEU A 1 81 ? 5.191 6.086 15.032 1.00 93.12 81 LEU A N 1
ATOM 609 C CA . LEU A 1 81 ? 6.131 5.663 16.075 1.00 93.12 81 LEU A CA 1
ATOM 610 C C . LEU A 1 81 ? 7.179 6.732 16.416 1.00 93.12 81 LEU A C 1
ATOM 612 O O . LEU A 1 81 ? 7.488 6.929 17.588 1.00 93.12 81 LEU A O 1
ATOM 616 N N . LEU A 1 82 ? 7.753 7.391 15.407 1.00 93.44 82 LEU A N 1
ATOM 617 C CA . LEU A 1 82 ? 8.883 8.311 15.587 1.00 93.44 82 LEU A CA 1
ATOM 618 C C . LEU A 1 82 ? 8.454 9.747 15.899 1.00 93.44 82 LEU A C 1
ATOM 620 O O . LEU A 1 82 ? 9.183 10.469 16.578 1.00 93.44 82 LEU A O 1
ATOM 624 N N . PHE A 1 83 ? 7.289 10.177 15.411 1.00 91.12 83 PHE A N 1
ATOM 625 C CA . PHE A 1 83 ? 6.844 11.562 15.525 1.00 91.12 83 PHE A CA 1
ATOM 626 C C . PHE A 1 83 ? 5.544 11.645 16.335 1.00 91.12 83 PHE A C 1
ATOM 628 O O . PHE A 1 83 ? 4.458 11.584 15.759 1.00 91.12 83 PHE A O 1
ATOM 635 N N . PRO A 1 84 ? 5.611 11.882 17.661 1.00 83.94 84 PRO A N 1
ATOM 636 C CA . PRO A 1 84 ? 4.411 12.010 18.498 1.00 83.94 84 PRO A CA 1
ATOM 637 C C . PRO A 1 84 ? 3.571 13.260 18.172 1.00 83.94 84 PRO A C 1
ATOM 639 O O . PRO A 1 84 ? 2.449 13.398 18.646 1.00 83.94 84 PRO A O 1
ATOM 642 N N . TRP A 1 85 ? 4.102 14.163 17.341 1.00 86.88 85 TRP A N 1
ATOM 643 C CA . TRP A 1 85 ? 3.435 15.370 16.843 1.00 86.88 85 TRP A CA 1
ATOM 644 C C . TRP A 1 85 ? 2.717 15.144 15.502 1.00 86.88 85 TRP A C 1
ATOM 646 O O . TRP A 1 85 ? 2.191 16.089 14.909 1.00 86.88 85 TRP A O 1
ATOM 656 N N . ALA A 1 86 ? 2.714 13.910 14.988 1.00 85.69 86 ALA A N 1
ATOM 657 C CA . ALA A 1 86 ? 2.033 13.577 13.748 1.00 85.69 86 ALA A CA 1
ATOM 658 C C . ALA A 1 86 ? 0.517 13.778 13.896 1.00 85.69 86 ALA A C 1
ATOM 660 O O . ALA A 1 86 ? -0.126 13.254 14.803 1.00 85.69 86 ALA A O 1
ATOM 661 N N . THR A 1 87 ? -0.068 14.543 12.975 1.00 91.19 87 THR A N 1
ATOM 662 C CA . THR A 1 87 ? -1.513 14.796 12.949 1.00 91.19 87 THR A CA 1
ATOM 663 C C . THR A 1 87 ? -2.224 13.810 12.024 1.00 91.19 87 THR A C 1
ATOM 665 O O . THR A 1 87 ? -1.676 13.400 11.000 1.00 91.19 87 THR A O 1
ATOM 668 N N . ASN A 1 88 ? -3.492 13.499 12.315 1.00 88.44 88 ASN A N 1
ATOM 669 C CA . ASN A 1 88 ? -4.316 12.612 11.477 1.00 88.44 88 ASN A CA 1
ATOM 670 C C . ASN A 1 88 ? -4.399 13.094 10.018 1.00 88.44 88 ASN A C 1
ATOM 672 O O . ASN A 1 88 ? -4.333 12.298 9.086 1.00 88.44 88 ASN A O 1
ATOM 676 N N . LYS A 1 89 ? -4.503 14.415 9.812 1.00 91.00 89 LYS A N 1
ATOM 677 C CA . LYS A 1 89 ? -4.533 15.019 8.471 1.00 91.00 89 LYS A CA 1
ATOM 678 C C . LYS A 1 89 ? -3.197 14.836 7.747 1.00 91.00 89 LYS A C 1
ATOM 680 O O . LYS A 1 89 ? -3.192 14.494 6.571 1.00 91.00 89 LYS A O 1
ATOM 685 N N . GLY A 1 90 ? -2.081 15.016 8.458 1.00 90.25 90 GLY A N 1
ATOM 686 C CA . GLY A 1 90 ? -0.739 14.795 7.920 1.00 90.25 90 GLY A CA 1
ATOM 687 C C . GLY A 1 90 ? -0.497 13.341 7.518 1.00 90.25 90 GLY A C 1
ATOM 688 O O . GLY A 1 90 ? 0.033 13.098 6.440 1.00 90.25 90 GLY A O 1
ATOM 689 N N . ALA A 1 91 ? -0.957 12.380 8.324 1.00 91.75 91 ALA A N 1
ATOM 690 C CA . ALA A 1 91 ? -0.847 10.955 8.011 1.00 91.75 91 ALA A CA 1
ATOM 691 C C . ALA A 1 91 ? -1.638 10.569 6.748 1.00 91.75 91 ALA A C 1
ATOM 693 O O . ALA A 1 91 ? -1.118 9.853 5.895 1.00 91.75 91 ALA A O 1
ATOM 694 N N . ILE A 1 92 ? -2.862 11.086 6.586 1.00 91.75 92 ILE A N 1
ATOM 695 C CA . ILE A 1 92 ? -3.687 10.827 5.394 1.00 91.75 92 ILE A CA 1
ATOM 696 C C . ILE A 1 92 ? -3.061 11.469 4.150 1.00 91.75 92 ILE A C 1
ATOM 698 O O . ILE A 1 92 ? -2.889 10.795 3.135 1.00 91.75 92 ILE A O 1
ATOM 702 N N . CYS A 1 93 ? -2.685 12.751 4.222 1.00 93.44 93 CYS A N 1
ATOM 703 C CA . CYS A 1 93 ? -2.075 13.450 3.089 1.00 93.44 93 CYS A CA 1
ATOM 704 C C . CYS A 1 93 ? -0.723 12.838 2.699 1.00 93.44 93 CYS A C 1
ATOM 706 O O . CYS A 1 93 ? -0.472 12.624 1.517 1.00 93.44 93 CYS A O 1
ATOM 708 N N . GLY A 1 94 ? 0.129 12.520 3.678 1.00 91.38 94 GLY A N 1
ATOM 709 C CA . GLY A 1 94 ? 1.425 11.881 3.451 1.00 91.38 94 GLY A CA 1
ATOM 710 C C . GLY A 1 94 ? 1.288 10.465 2.897 1.00 91.38 94 GLY A C 1
ATOM 711 O O . GLY A 1 94 ? 2.000 10.103 1.966 1.00 91.38 94 GLY A O 1
ATOM 712 N N . GLY A 1 95 ? 0.323 9.691 3.401 1.00 92.19 95 GLY A N 1
ATOM 713 C CA . GLY A 1 95 ? -0.005 8.368 2.878 1.00 92.19 95 GLY A CA 1
ATOM 714 C C . GLY A 1 95 ? -0.452 8.403 1.420 1.00 92.19 95 GLY A C 1
ATOM 715 O O . GLY A 1 95 ? 0.060 7.644 0.598 1.00 92.19 95 GLY A O 1
ATOM 716 N N . LEU A 1 96 ? -1.361 9.322 1.079 1.00 94.12 96 LEU A N 1
ATOM 717 C CA . LEU A 1 96 ? -1.859 9.474 -0.287 1.00 94.12 96 LEU A CA 1
ATOM 718 C C . LEU A 1 96 ? -0.763 9.976 -1.237 1.00 94.12 96 LEU A C 1
ATOM 720 O O . LEU A 1 96 ? -0.597 9.426 -2.322 1.00 94.12 96 LEU A O 1
ATOM 724 N N . ALA A 1 97 ? 0.020 10.974 -0.818 1.00 93.56 97 ALA A N 1
ATOM 725 C CA . ALA A 1 97 ? 1.145 11.485 -1.596 1.00 93.56 97 ALA A CA 1
ATOM 726 C C . ALA A 1 97 ? 2.215 10.406 -1.823 1.00 93.56 97 ALA A C 1
ATOM 728 O O . ALA A 1 97 ? 2.696 10.249 -2.942 1.00 93.56 97 ALA A O 1
ATOM 729 N N . GLY A 1 98 ? 2.541 9.618 -0.793 1.00 91.50 98 GLY A N 1
ATOM 730 C CA . GLY A 1 98 ? 3.470 8.495 -0.895 1.00 91.50 98 GLY A CA 1
ATOM 731 C C . GLY A 1 98 ? 2.965 7.407 -1.841 1.00 91.50 98 GLY A C 1
ATOM 732 O O . GLY A 1 98 ? 3.712 6.957 -2.706 1.00 91.50 98 GLY A O 1
ATOM 733 N N . PHE A 1 99 ? 1.688 7.031 -1.743 1.00 92.69 99 PHE A N 1
ATOM 734 C CA . PHE A 1 99 ? 1.079 6.054 -2.649 1.00 92.69 99 PHE A CA 1
ATOM 735 C C . PHE A 1 99 ? 1.114 6.526 -4.110 1.00 92.69 99 PHE A C 1
ATOM 737 O O . PHE A 1 99 ? 1.520 5.772 -4.993 1.00 92.69 99 PHE A O 1
ATOM 744 N N . LEU A 1 100 ? 0.752 7.787 -4.367 1.00 94.50 100 LEU A N 1
ATOM 745 C CA . LEU A 1 100 ? 0.797 8.373 -5.709 1.00 94.50 100 LEU A CA 1
ATOM 746 C C . LEU A 1 100 ? 2.226 8.470 -6.249 1.00 94.50 100 LEU A C 1
ATOM 748 O O . LEU A 1 100 ? 2.452 8.176 -7.419 1.00 94.50 100 LEU A O 1
ATOM 752 N N . PHE A 1 101 ? 3.192 8.839 -5.409 1.00 90.75 101 PHE A N 1
ATOM 753 C CA . PHE A 1 101 ? 4.592 8.950 -5.807 1.00 90.75 101 PHE A CA 1
ATOM 754 C C . PHE A 1 101 ? 5.199 7.590 -6.172 1.00 90.75 101 PHE A C 1
ATOM 756 O O . PHE A 1 101 ? 5.794 7.446 -7.238 1.00 90.75 101 PHE A O 1
ATOM 763 N N . VAL A 1 102 ? 5.002 6.562 -5.339 1.00 88.69 102 VAL A N 1
ATOM 764 C CA . VAL A 1 102 ? 5.479 5.202 -5.648 1.00 88.69 102 VAL A CA 1
ATOM 765 C C . VAL A 1 102 ? 4.730 4.630 -6.859 1.00 88.69 102 VAL A C 1
ATOM 767 O O . VAL A 1 102 ? 5.340 3.977 -7.708 1.00 88.69 102 VAL A O 1
ATOM 770 N N . GLY A 1 103 ? 3.433 4.926 -6.994 1.00 89.56 103 GLY A N 1
ATOM 771 C CA . GLY A 1 103 ? 2.635 4.590 -8.175 1.00 89.56 103 GLY A CA 1
ATOM 772 C C . GLY A 1 103 ? 3.208 5.197 -9.452 1.00 89.56 103 GLY A C 1
ATOM 773 O O . GLY A 1 103 ? 3.448 4.478 -10.421 1.00 89.56 103 GLY A O 1
ATOM 774 N N . TRP A 1 104 ? 3.509 6.495 -9.426 1.00 89.38 104 TRP A N 1
ATOM 775 C CA . TRP A 1 104 ? 4.155 7.203 -10.528 1.00 89.38 104 TRP A CA 1
ATOM 776 C C . TRP A 1 104 ? 5.496 6.569 -10.903 1.00 89.38 104 TRP A C 1
ATOM 778 O O . TRP A 1 104 ? 5.722 6.263 -12.072 1.00 89.38 104 TRP A O 1
ATOM 788 N N . LEU A 1 105 ? 6.354 6.292 -9.914 1.00 86.31 105 LEU A N 1
ATOM 789 C CA . LEU A 1 105 ? 7.64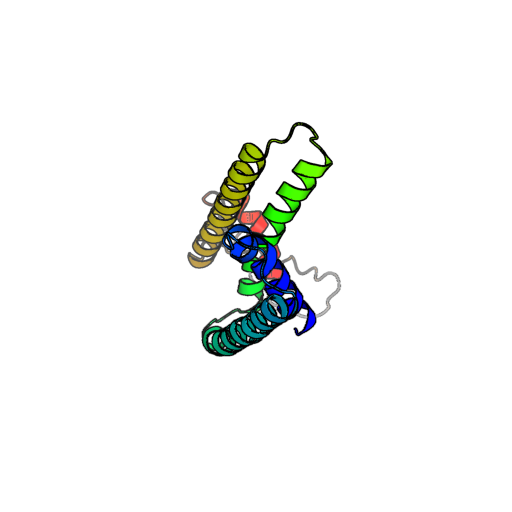3 5.639 -10.148 1.00 86.31 105 LEU A CA 1
ATOM 790 C C . LEU A 1 105 ? 7.486 4.253 -10.785 1.00 86.31 105 LEU A C 1
ATOM 792 O O . LEU A 1 105 ? 8.247 3.896 -11.681 1.00 86.31 105 LEU A O 1
ATOM 796 N N . THR A 1 106 ? 6.501 3.472 -10.346 1.00 84.12 106 THR A N 1
ATOM 797 C CA . THR A 1 106 ? 6.264 2.114 -10.861 1.00 84.12 106 THR A CA 1
ATOM 798 C C . THR A 1 106 ? 5.773 2.142 -12.309 1.00 84.12 106 THR A C 1
ATOM 800 O O . THR A 1 106 ? 6.267 1.385 -13.143 1.00 84.12 106 THR A O 1
ATOM 803 N N . VAL A 1 107 ? 4.844 3.047 -12.637 1.00 85.50 107 VAL A N 1
ATOM 804 C CA . VAL A 1 107 ? 4.326 3.208 -14.006 1.00 85.50 107 VAL A CA 1
ATOM 805 C C . VAL A 1 107 ? 5.414 3.721 -14.944 1.00 85.50 107 VAL A C 1
ATOM 807 O O . VAL A 1 107 ? 5.597 3.163 -16.023 1.00 85.50 107 VAL A O 1
ATOM 810 N N . ALA A 1 108 ? 6.175 4.733 -14.526 1.00 84.00 108 ALA A N 1
ATOM 811 C CA . ALA A 1 108 ? 7.287 5.251 -15.314 1.00 84.00 108 ALA A CA 1
ATOM 812 C C . ALA A 1 108 ? 8.328 4.156 -15.600 1.00 84.00 108 ALA A C 1
ATOM 814 O O . ALA A 1 108 ? 8.723 3.985 -16.749 1.00 84.00 108 ALA A O 1
ATOM 815 N N . ASN A 1 109 ? 8.698 3.344 -14.602 1.00 78.06 109 ASN A N 1
ATOM 816 C CA . ASN A 1 109 ? 9.588 2.194 -14.801 1.00 78.06 109 ASN A CA 1
ATOM 817 C C . ASN A 1 109 ? 9.053 1.193 -15.837 1.00 78.06 109 ASN A C 1
ATOM 819 O O . ASN A 1 109 ? 9.804 0.743 -16.700 1.00 78.06 109 ASN A O 1
ATOM 823 N N . ALA A 1 110 ? 7.761 0.859 -15.781 1.00 78.25 110 ALA A N 1
ATOM 824 C CA . ALA A 1 110 ? 7.151 -0.068 -16.733 1.00 78.25 110 ALA A CA 1
ATOM 825 C C . ALA A 1 110 ? 7.178 0.475 -18.173 1.00 78.25 110 ALA A C 1
ATOM 827 O O . ALA A 1 110 ? 7.477 -0.263 -19.111 1.00 78.25 110 ALA A O 1
ATOM 828 N N . ILE A 1 111 ? 6.917 1.775 -18.336 1.00 81.38 111 ILE A N 1
ATOM 829 C CA . ILE A 1 111 ? 6.988 2.481 -19.619 1.00 81.38 111 ILE A CA 1
ATOM 830 C C . ILE A 1 111 ? 8.418 2.422 -20.162 1.00 81.38 111 ILE A C 1
ATOM 832 O O . ILE A 1 111 ? 8.638 1.957 -21.277 1.00 81.38 111 ILE A O 1
ATOM 836 N N . TYR A 1 112 ? 9.402 2.816 -19.358 1.00 75.12 112 TYR A N 1
ATOM 837 C CA . TYR A 1 112 ? 10.810 2.805 -19.739 1.00 75.12 112 TYR A CA 1
ATOM 838 C C . TYR A 1 112 ? 11.304 1.396 -20.124 1.00 75.12 112 TYR A C 1
ATOM 840 O O . TYR A 1 112 ? 11.945 1.258 -21.166 1.00 75.12 112 TYR A O 1
ATOM 848 N N . LYS A 1 113 ? 10.924 0.342 -19.383 1.00 70.38 113 LYS A N 1
ATOM 849 C CA . LYS A 1 113 ? 11.238 -1.060 -19.735 1.00 70.38 113 LYS A CA 1
ATOM 850 C C . LYS A 1 113 ? 10.668 -1.465 -21.104 1.00 70.38 113 LYS A C 1
ATOM 852 O O . LYS A 1 113 ? 11.280 -2.263 -21.802 1.00 70.38 113 LYS A O 1
ATOM 857 N N . SER A 1 114 ? 9.515 -0.922 -21.504 1.00 71.12 114 SER A N 1
ATOM 858 C CA . SER A 1 114 ? 8.852 -1.287 -22.767 1.00 71.12 114 SER A CA 1
ATOM 859 C C . SER A 1 114 ? 9.451 -0.646 -24.026 1.00 71.12 114 SER A C 1
ATOM 861 O O . SER A 1 114 ? 9.230 -1.158 -25.119 1.00 71.12 114 SER A O 1
ATOM 863 N N . TYR A 1 115 ? 10.217 0.442 -23.894 1.00 68.50 115 TYR A N 1
ATOM 864 C CA . TYR A 1 115 ? 10.801 1.169 -25.030 1.00 68.50 115 TYR A CA 1
ATOM 865 C C . TYR A 1 115 ? 12.154 0.616 -25.516 1.00 68.50 115 TYR A C 1
ATOM 867 O O . TYR A 1 115 ? 12.788 1.254 -26.350 1.00 68.50 115 TYR A O 1
ATOM 875 N N . ASP A 1 116 ? 12.608 -0.535 -25.005 1.00 56.66 116 ASP A N 1
ATOM 876 C CA . ASP A 1 116 ? 13.854 -1.229 -25.403 1.00 56.66 116 ASP A CA 1
ATOM 877 C C . ASP A 1 116 ? 15.140 -0.372 -25.329 1.00 56.66 116 ASP A C 1
ATOM 879 O O . ASP A 1 116 ? 16.195 -0.730 -25.838 1.00 56.66 116 ASP A O 1
ATOM 883 N N . HIS A 1 117 ? 15.085 0.767 -24.631 1.00 52.28 117 HIS A N 1
ATOM 884 C CA . HIS A 1 117 ? 16.228 1.658 -24.404 1.00 52.28 117 HIS A CA 1
ATOM 885 C C . HIS A 1 117 ? 17.191 1.154 -23.314 1.00 52.28 117 HIS A C 1
ATOM 887 O O . HIS A 1 117 ? 18.138 1.854 -22.963 1.00 52.28 117 HIS A O 1
ATOM 893 N N . PHE A 1 118 ? 16.955 -0.044 -22.776 1.00 56.03 118 PHE A N 1
ATOM 894 C CA . PHE A 1 118 ? 17.793 -0.672 -21.761 1.00 56.03 118 PHE A CA 1
ATOM 895 C C . PHE A 1 118 ? 18.492 -1.898 -22.350 1.00 56.03 118 PHE A C 1
ATOM 897 O O . PHE A 1 118 ? 17.995 -3.016 -22.224 1.00 56.03 118 PHE A O 1
ATOM 904 N N . VAL A 1 119 ? 19.671 -1.720 -22.951 1.00 51.62 119 VAL A N 1
ATOM 905 C CA . VAL A 1 119 ? 20.584 -2.854 -23.144 1.00 51.62 119 VAL A CA 1
ATOM 906 C C . VAL A 1 119 ? 21.421 -2.966 -21.878 1.00 51.62 119 VAL A C 1
ATOM 908 O O . VAL A 1 119 ? 22.356 -2.198 -21.652 1.00 51.62 119 VAL A O 1
ATOM 911 N N . TYR A 1 120 ? 21.032 -3.891 -21.001 1.00 55.88 120 TYR A N 1
ATOM 912 C CA . TYR A 1 120 ? 21.790 -4.158 -19.785 1.00 55.88 120 TYR A CA 1
ATOM 913 C C . TYR A 1 120 ? 23.129 -4.788 -20.164 1.00 55.88 120 TYR A C 1
ATOM 915 O O . TYR A 1 120 ? 23.143 -5.770 -20.917 1.00 55.88 120 TYR A O 1
ATOM 923 N N . PRO A 1 121 ? 24.254 -4.301 -19.619 1.00 54.31 121 PRO A N 1
ATOM 924 C CA . PRO A 1 121 ? 25.472 -5.083 -19.658 1.00 54.31 121 PRO A CA 1
ATOM 925 C C . PRO A 1 121 ? 25.193 -6.377 -18.888 1.00 54.31 121 PRO A C 1
ATOM 927 O O . PRO A 1 121 ? 24.923 -6.364 -17.685 1.00 54.31 121 PRO A O 1
ATOM 930 N N . THR A 1 122 ? 25.200 -7.510 -19.590 1.00 52.38 122 THR A N 1
ATOM 931 C CA . THR A 1 122 ? 25.177 -8.826 -18.951 1.00 52.38 122 THR A CA 1
ATOM 932 C C . THR A 1 122 ? 26.310 -8.882 -17.939 1.00 52.38 122 THR A C 1
ATOM 934 O O . THR A 1 122 ? 27.434 -8.493 -18.262 1.00 52.38 122 THR A O 1
ATOM 937 N N . LYS A 1 123 ? 26.010 -9.350 -16.721 1.00 54.41 123 LYS A N 1
ATOM 938 C CA . LYS A 1 123 ? 26.992 -9.513 -15.643 1.00 54.41 123 LYS A CA 1
ATOM 939 C C . LYS A 1 123 ? 28.265 -10.151 -16.203 1.00 54.41 123 LYS A C 1
ATOM 941 O O . LYS A 1 123 ? 28.175 -11.181 -16.871 1.00 54.41 123 LYS A O 1
ATOM 946 N N . GLU A 1 124 ? 29.419 -9.532 -15.949 1.00 58.41 124 GLU A N 1
ATOM 947 C CA . GLU A 1 124 ? 30.691 -10.002 -16.498 1.00 58.41 124 GLU A CA 1
ATOM 948 C C . GLU A 1 124 ? 30.917 -11.469 -16.117 1.00 58.41 124 GLU A C 1
ATOM 950 O O . GLU A 1 124 ? 31.021 -11.830 -14.940 1.00 58.41 124 GLU A O 1
ATOM 955 N N . LEU A 1 125 ? 30.957 -12.334 -17.129 1.00 63.06 125 LEU A N 1
ATOM 956 C CA . LEU A 1 125 ? 31.312 -13.731 -16.953 1.00 63.06 125 LEU A CA 1
ATOM 957 C C . LEU A 1 125 ? 32.826 -13.807 -16.800 1.00 63.06 125 LEU A C 1
ATOM 959 O O . LEU A 1 125 ? 33.583 -13.663 -17.758 1.00 63.06 125 LEU A O 1
ATOM 963 N N . ARG A 1 126 ? 33.270 -14.034 -15.567 1.00 61.44 126 ARG A N 1
ATOM 964 C CA . ARG A 1 126 ? 34.675 -14.279 -15.268 1.00 61.44 126 ARG A CA 1
ATOM 965 C C . ARG A 1 126 ? 35.042 -15.696 -15.716 1.00 61.44 126 ARG A C 1
ATOM 967 O O . ARG A 1 126 ? 34.596 -16.667 -15.116 1.00 61.44 126 ARG A O 1
ATOM 974 N N . VAL A 1 127 ? 35.846 -15.798 -16.772 1.00 70.31 127 VAL A N 1
ATOM 975 C CA . VAL A 1 127 ? 36.271 -17.064 -17.409 1.00 70.31 127 VAL A CA 1
ATOM 976 C C . VAL A 1 127 ? 37.719 -17.459 -17.083 1.00 70.31 127 VAL A C 1
ATOM 978 O O . VAL A 1 127 ? 38.313 -18.282 -17.780 1.00 70.31 127 VAL A O 1
ATOM 981 N N . ASP A 1 128 ? 38.294 -16.906 -16.010 1.00 68.88 128 ASP A N 1
ATOM 982 C CA . ASP A 1 128 ? 39.654 -17.238 -15.569 1.00 68.88 128 ASP A CA 1
ATOM 983 C C . ASP A 1 128 ? 39.808 -18.758 -15.363 1.00 68.88 128 ASP A C 1
ATOM 985 O O . ASP A 1 128 ? 39.177 -19.348 -14.486 1.00 68.88 128 ASP A O 1
ATOM 989 N N . GLY A 1 129 ? 40.661 -19.394 -16.173 1.00 69.12 129 GLY A N 1
ATOM 990 C CA . GLY A 1 129 ? 41.029 -20.809 -16.034 1.00 69.12 129 GLY A CA 1
ATOM 991 C C . GLY A 1 129 ? 40.243 -21.819 -16.882 1.00 69.12 129 GLY A C 1
ATOM 992 O O . GLY A 1 129 ? 40.455 -23.020 -16.715 1.00 69.12 129 GLY A O 1
ATOM 993 N N . CYS A 1 130 ? 39.370 -21.396 -17.803 1.00 72.44 130 CYS A N 1
ATOM 994 C CA . CYS A 1 130 ? 38.687 -22.339 -18.701 1.00 72.44 130 CYS A CA 1
ATOM 995 C C . CYS A 1 130 ? 39.528 -22.681 -19.954 1.00 72.44 130 CYS A C 1
ATOM 997 O O . CYS A 1 130 ? 39.961 -21.798 -20.686 1.00 72.44 130 CYS A O 1
ATOM 999 N N . LEU A 1 131 ? 39.721 -23.980 -20.227 1.00 70.62 131 LEU A N 1
ATOM 1000 C CA . LEU A 1 131 ? 40.610 -24.539 -21.271 1.00 70.62 131 LEU A CA 1
ATOM 1001 C C . LEU A 1 131 ? 39.964 -24.735 -22.665 1.00 70.62 131 LEU A C 1
ATOM 1003 O O . LEU A 1 131 ? 40.554 -25.392 -23.521 1.00 70.62 131 LEU A O 1
ATOM 1007 N N . HIS A 1 132 ? 38.750 -24.229 -22.909 1.00 71.31 132 HIS A N 1
ATOM 1008 C CA . HIS A 1 132 ? 38.013 -24.470 -24.161 1.00 71.31 132 HIS A CA 1
ATOM 1009 C C . HIS A 1 132 ? 37.955 -23.235 -25.076 1.00 71.31 132 HIS A C 1
ATOM 1011 O O . HIS A 1 132 ? 38.079 -22.105 -24.613 1.00 71.31 132 HIS A O 1
ATOM 1017 N N . ASN A 1 133 ? 37.759 -23.448 -26.383 1.00 63.25 133 ASN A N 1
ATOM 1018 C CA . ASN A 1 133 ? 37.556 -22.367 -27.355 1.00 63.25 133 ASN A CA 1
ATOM 1019 C C . ASN A 1 133 ? 36.157 -21.766 -27.151 1.00 63.25 133 ASN A C 1
ATOM 1021 O O . ASN A 1 133 ? 35.163 -22.335 -27.601 1.00 63.25 133 ASN A O 1
ATOM 1025 N N . PHE A 1 134 ? 36.073 -20.635 -26.455 1.00 67.62 134 PHE A N 1
ATOM 1026 C CA . PHE A 1 134 ? 34.821 -19.900 -26.296 1.00 67.62 134 PHE A CA 1
ATOM 1027 C C . PHE A 1 134 ? 34.731 -18.809 -27.357 1.00 67.62 134 PHE A C 1
ATOM 1029 O O . PHE A 1 134 ? 35.642 -17.997 -27.515 1.00 67.62 134 PHE A O 1
ATOM 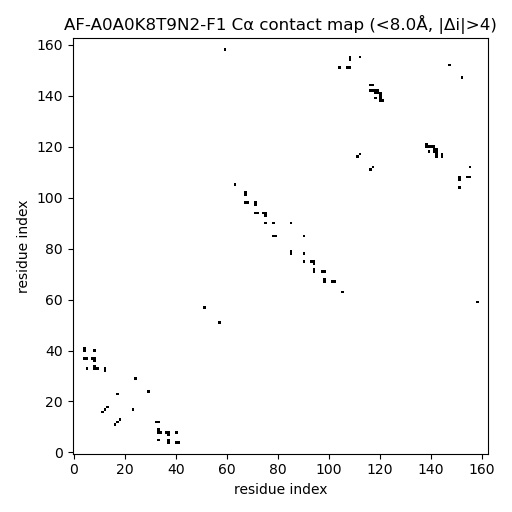1036 N N . THR A 1 135 ? 33.614 -18.764 -28.077 1.00 66.50 135 THR A N 1
ATOM 1037 C CA . THR A 1 135 ? 33.262 -17.590 -28.872 1.00 66.50 135 THR A CA 1
ATOM 1038 C C . THR A 1 135 ? 32.905 -16.485 -27.886 1.00 66.50 135 THR A C 1
ATOM 1040 O O . THR A 1 135 ? 31.873 -16.563 -27.221 1.00 66.50 135 THR A O 1
ATOM 1043 N N . ALA A 1 136 ? 33.774 -15.484 -27.736 1.00 63.59 136 ALA A N 1
ATOM 1044 C CA . ALA A 1 136 ? 33.439 -14.293 -26.971 1.00 63.59 136 ALA A CA 1
ATOM 1045 C C . ALA A 1 136 ? 32.237 -13.633 -27.654 1.00 63.59 136 ALA A C 1
ATOM 1047 O O . ALA A 1 136 ? 32.357 -13.096 -28.756 1.00 63.59 136 ALA A O 1
ATOM 1048 N N . VAL A 1 137 ? 31.061 -13.734 -27.032 1.00 64.50 137 VAL A N 1
ATOM 1049 C CA . VAL A 1 137 ? 29.901 -12.952 -27.457 1.00 64.50 137 VAL A CA 1
ATOM 1050 C C . VAL A 1 137 ? 30.311 -11.487 -27.298 1.00 64.50 137 VAL A C 1
ATOM 1052 O O . VAL A 1 137 ? 30.768 -11.122 -26.210 1.00 64.50 137 VAL A O 1
ATOM 1055 N N . PRO A 1 138 ? 30.222 -10.656 -28.351 1.00 61.47 138 PRO A N 1
ATOM 1056 C CA . PRO A 1 138 ? 30.504 -9.237 -28.227 1.00 61.47 138 PRO A CA 1
ATOM 1057 C C . PRO A 1 138 ? 29.642 -8.685 -27.098 1.00 61.47 138 PRO A C 1
ATOM 1059 O O . PRO A 1 138 ? 28.418 -8.810 -27.147 1.00 61.47 138 PRO A O 1
ATOM 1062 N N . ILE A 1 139 ? 30.278 -8.124 -26.068 1.00 57.75 139 ILE A N 1
ATOM 1063 C CA . ILE A 1 139 ? 29.556 -7.420 -25.011 1.00 57.75 139 ILE A CA 1
ATOM 1064 C C . ILE A 1 139 ? 28.727 -6.353 -25.735 1.00 57.75 139 ILE A C 1
ATOM 1066 O O . ILE A 1 139 ? 29.319 -5.577 -26.503 1.00 57.75 139 ILE A O 1
ATOM 1070 N N . PRO A 1 140 ? 27.390 -6.333 -25.568 1.00 57.50 140 PRO A N 1
ATOM 1071 C CA . PRO A 1 140 ? 26.591 -5.261 -26.126 1.00 57.50 140 PRO A CA 1
ATOM 1072 C C . PRO A 1 140 ? 27.226 -3.945 -25.682 1.00 57.50 140 PRO A C 1
ATOM 1074 O O . PRO A 1 140 ? 27.488 -3.754 -24.493 1.00 57.50 140 PRO A O 1
ATOM 1077 N N . GLN A 1 141 ? 27.576 -3.092 -26.648 1.00 53.34 141 GLN A N 1
ATOM 1078 C CA . GLN A 1 141 ? 28.169 -1.788 -26.363 1.00 53.34 141 GLN A CA 1
ATOM 1079 C C . GLN A 1 141 ? 27.270 -1.094 -25.343 1.00 53.34 141 GLN A C 1
ATOM 1081 O O . GLN A 1 141 ? 26.060 -1.039 -25.560 1.00 53.34 141 GLN A O 1
ATOM 1086 N N . VAL A 1 142 ? 27.857 -0.642 -24.229 1.00 55.00 142 VAL A N 1
ATOM 1087 C CA . VAL A 1 142 ? 27.156 0.073 -23.156 1.00 55.00 142 VAL A CA 1
ATOM 1088 C C . VAL A 1 142 ? 26.265 1.122 -23.809 1.00 55.00 142 VAL A C 1
ATOM 1090 O O . VAL A 1 142 ? 26.775 2.077 -24.398 1.00 55.00 142 VAL A O 1
ATOM 1093 N N . SER A 1 143 ? 24.949 0.907 -23.776 1.00 54.56 143 SER A N 1
ATOM 1094 C CA . SER A 1 143 ? 24.006 1.904 -24.269 1.00 54.56 143 SER A CA 1
ATOM 1095 C C . SER A 1 143 ? 24.250 3.184 -23.495 1.00 54.56 143 SER A C 1
ATOM 1097 O O . SER A 1 143 ? 24.454 3.162 -22.280 1.00 54.56 143 SER A O 1
ATOM 1099 N N . ASP A 1 144 ? 24.240 4.297 -24.213 1.00 56.16 144 ASP A N 1
ATOM 1100 C CA . ASP A 1 144 ? 24.330 5.622 -23.634 1.00 56.16 144 ASP A CA 1
ATOM 1101 C C . ASP A 1 144 ? 23.060 5.867 -22.798 1.00 56.16 144 ASP A C 1
ATOM 1103 O O . ASP A 1 144 ? 22.055 6.393 -23.272 1.00 56.16 144 ASP A O 1
ATOM 1107 N N . ASP A 1 145 ? 23.068 5.418 -21.539 1.00 56.78 145 ASP A N 1
ATOM 1108 C CA . ASP A 1 145 ? 21.944 5.547 -20.606 1.00 56.78 145 ASP A CA 1
ATOM 1109 C C . ASP A 1 145 ? 21.626 7.029 -20.276 1.00 56.78 145 ASP A C 1
ATOM 1111 O O . ASP A 1 145 ? 20.772 7.330 -19.434 1.00 56.78 145 ASP A O 1
ATOM 1115 N N . SER A 1 146 ? 22.343 7.989 -20.865 1.00 58.75 146 SER A N 1
ATOM 1116 C CA . SER A 1 146 ? 22.258 9.431 -20.606 1.00 58.75 146 SER A CA 1
ATOM 1117 C C . SER A 1 146 ? 20.846 10.017 -20.765 1.00 58.75 146 SER A C 1
ATOM 1119 O O . SER A 1 146 ? 20.545 11.028 -20.132 1.00 58.75 146 SER A O 1
ATOM 1121 N N . GLY A 1 147 ? 19.949 9.356 -21.507 1.00 61.09 147 GLY A N 1
ATOM 1122 C CA . GLY A 1 147 ? 18.532 9.729 -21.625 1.00 61.09 147 GLY A CA 1
ATOM 1123 C C . GLY A 1 147 ? 17.616 9.263 -20.481 1.00 61.09 147 GLY A C 1
ATOM 1124 O O . GLY A 1 147 ? 16.466 9.698 -20.408 1.00 61.09 147 GLY A O 1
ATOM 1125 N N . ILE A 1 148 ? 18.090 8.390 -19.583 1.00 63.81 148 ILE A N 1
ATOM 1126 C CA . ILE A 1 148 ? 17.268 7.752 -18.545 1.00 63.81 148 ILE A CA 1
ATOM 1127 C C . ILE A 1 148 ? 17.629 8.327 -17.170 1.00 63.81 148 ILE A C 1
ATOM 1129 O O . ILE A 1 148 ? 18.767 8.156 -16.709 1.00 63.81 148 ILE A O 1
ATOM 1133 N N . PRO A 1 149 ? 16.670 8.955 -16.463 1.00 69.56 149 PRO A N 1
ATOM 1134 C CA . PRO A 1 149 ? 16.899 9.464 -15.118 1.00 69.56 149 PRO A CA 1
ATOM 1135 C C . PRO A 1 149 ? 17.388 8.357 -14.174 1.00 69.56 149 PRO A C 1
ATOM 1137 O O . PRO A 1 149 ? 16.792 7.279 -14.113 1.00 69.56 149 PRO A O 1
ATOM 1140 N N . TYR A 1 150 ? 18.435 8.639 -13.389 1.00 70.81 150 TYR A N 1
ATOM 1141 C CA . TYR A 1 150 ? 19.078 7.674 -12.480 1.00 70.81 150 TYR A CA 1
ATOM 1142 C C . TYR A 1 150 ? 18.104 6.914 -11.570 1.00 70.81 150 TYR A C 1
ATOM 1144 O O . TYR A 1 150 ? 18.338 5.748 -11.262 1.00 70.81 150 TYR A O 1
ATOM 1152 N N . ILE A 1 151 ? 16.995 7.545 -11.177 1.00 69.25 151 ILE A N 1
ATOM 1153 C CA . ILE A 1 151 ? 15.995 6.950 -10.284 1.00 69.25 151 ILE A CA 1
ATOM 1154 C C . ILE A 1 151 ? 15.350 5.675 -10.854 1.00 69.25 151 ILE A C 1
ATOM 1156 O O . ILE A 1 151 ? 14.981 4.793 -10.083 1.00 69.25 151 ILE A O 1
ATOM 1160 N N . TYR A 1 152 ? 15.272 5.545 -12.183 1.00 68.31 152 TYR A N 1
ATOM 1161 C CA . TYR A 1 152 ? 14.657 4.402 -12.867 1.00 68.31 152 TYR A CA 1
ATOM 1162 C C . TYR A 1 152 ? 15.657 3.282 -13.187 1.00 68.31 152 TYR A C 1
ATOM 1164 O O . TYR A 1 152 ? 15.268 2.139 -13.398 1.00 68.31 152 TYR A O 1
ATOM 1172 N N . ARG A 1 153 ? 16.967 3.561 -13.157 1.00 64.75 153 ARG A N 1
ATOM 1173 C CA . ARG A 1 153 ? 18.000 2.540 -13.413 1.00 64.75 153 ARG A CA 1
ATOM 1174 C C . ARG A 1 153 ? 18.099 1.514 -12.276 1.00 64.75 153 ARG A C 1
ATOM 1176 O O . ARG A 1 153 ? 18.326 0.333 -12.511 1.00 64.75 153 ARG A O 1
ATOM 1183 N N . ILE A 1 154 ? 17.882 1.961 -11.037 1.00 61.16 154 ILE A N 1
ATOM 1184 C CA . ILE A 1 154 ? 18.033 1.145 -9.819 1.00 61.16 154 ILE A CA 1
ATOM 1185 C C . ILE A 1 154 ? 16.846 0.185 -9.643 1.00 61.16 154 ILE A C 1
ATOM 1187 O O . ILE A 1 154 ? 17.017 -0.955 -9.222 1.00 61.16 154 ILE A O 1
ATOM 1191 N N . THR A 1 155 ? 15.633 0.636 -9.983 1.00 57.47 155 THR A N 1
ATOM 1192 C CA . THR A 1 155 ? 14.394 -0.147 -9.809 1.00 57.47 155 THR A CA 1
ATOM 1193 C C . THR A 1 155 ? 14.294 -1.320 -10.780 1.00 57.47 155 THR A C 1
ATOM 1195 O O . THR A 1 155 ? 13.551 -2.269 -10.554 1.00 57.47 155 THR A O 1
ATOM 1198 N N . VAL A 1 156 ? 15.038 -1.236 -11.874 1.00 53.72 156 VAL A N 1
ATOM 1199 C CA . VAL A 1 156 ? 15.022 -2.191 -12.971 1.00 53.72 156 VAL A CA 1
ATOM 1200 C C . VAL A 1 156 ? 16.008 -3.346 -12.734 1.00 53.72 156 VAL A C 1
ATOM 1202 O O . VAL A 1 156 ? 15.672 -4.496 -13.019 1.00 53.72 156 VAL A O 1
ATOM 1205 N N . SER A 1 157 ? 17.175 -3.085 -12.130 1.00 49.69 157 SER A N 1
ATOM 1206 C CA . SER A 1 157 ? 18.139 -4.140 -11.760 1.00 49.69 157 SER A CA 1
ATOM 1207 C C . SER A 1 157 ? 17.523 -5.178 -10.817 1.00 49.69 157 SER A C 1
ATOM 1209 O O . SER A 1 157 ? 17.754 -6.370 -10.983 1.00 49.69 157 SER A O 1
ATOM 1211 N N . SER A 1 158 ? 16.680 -4.742 -9.876 1.00 52.59 158 SER A N 1
ATOM 1212 C CA . SER A 1 158 ? 16.002 -5.641 -8.939 1.00 52.59 158 SER A CA 1
ATOM 1213 C C . SER A 1 158 ? 14.854 -6.428 -9.570 1.00 52.59 158 SER A C 1
ATOM 1215 O O . SER A 1 158 ? 14.465 -7.451 -9.022 1.00 52.59 158 SER A O 1
ATOM 1217 N N . THR A 1 159 ? 14.302 -5.993 -10.710 1.00 52.47 159 THR A N 1
ATOM 1218 C CA . THR A 1 159 ? 13.264 -6.754 -11.431 1.00 52.47 159 THR A CA 1
ATOM 1219 C C . THR A 1 159 ? 13.816 -7.909 -12.264 1.00 52.47 159 THR A C 1
ATOM 1221 O O . THR A 1 159 ? 13.079 -8.860 -12.495 1.00 52.47 159 THR A O 1
ATOM 1224 N N . LEU A 1 160 ? 15.087 -7.850 -12.677 1.00 49.22 160 LEU A N 1
ATOM 1225 C CA . LEU A 1 160 ? 15.755 -8.914 -13.440 1.00 49.22 160 LEU A CA 1
ATOM 1226 C C . LEU A 1 160 ? 16.314 -10.033 -12.552 1.00 49.22 160 LEU A C 1
ATOM 1228 O O . LEU A 1 160 ? 16.473 -11.146 -13.025 1.00 49.22 160 LEU A O 1
ATOM 1232 N N . GLU A 1 161 ? 16.567 -9.780 -11.263 1.00 47.53 161 GLU A N 1
A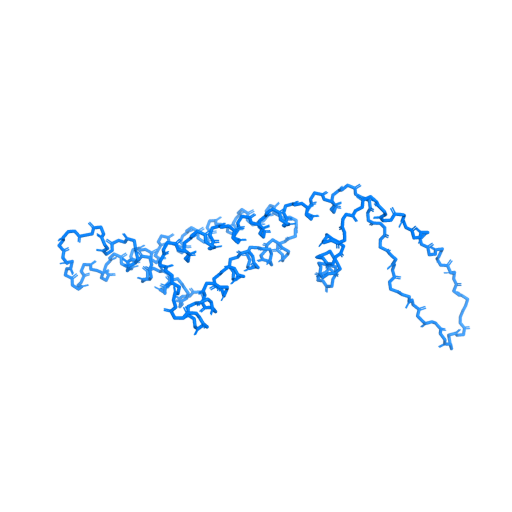TOM 1233 C CA . GLU A 1 161 ? 16.942 -10.841 -10.307 1.00 47.53 161 GLU A CA 1
ATOM 1234 C C . GLU A 1 161 ? 15.831 -11.890 -10.093 1.00 47.53 161 GLU A C 1
ATOM 1236 O O . GLU A 1 161 ? 16.088 -12.941 -9.508 1.00 47.53 161 GLU A O 1
ATOM 1241 N N . TRP A 1 162 ? 14.608 -11.616 -10.563 1.00 40.78 162 TRP A N 1
ATOM 1242 C CA . TRP A 1 162 ? 13.445 -12.502 -10.446 1.00 40.78 162 TRP A CA 1
ATOM 1243 C C . TRP A 1 162 ? 12.936 -13.049 -11.795 1.00 40.78 162 TRP A C 1
ATOM 1245 O O . TRP A 1 162 ? 11.864 -13.660 -11.810 1.00 40.78 162 TRP A O 1
ATOM 1255 N N . GLU A 1 163 ? 13.652 -12.815 -12.903 1.00 42.22 163 GLU A N 1
ATOM 1256 C CA . GLU A 1 163 ? 13.459 -13.506 -14.198 1.00 42.22 163 GLU A CA 1
ATOM 1257 C C . GLU A 1 163 ? 14.490 -14.633 -14.348 1.00 42.22 163 GLU A C 1
ATOM 1259 O O . GLU A 1 163 ? 14.069 -15.750 -14.729 1.00 42.22 163 GLU A O 1
#

Organism: Lygus hesperus (NCBI:txid30085)

Sequence (163 aa):
MSASLNTLSGTFYRDLLYPVFKVKPSEPKALLIIKTLVVVFGTVSVLGVYVIKRFGNLVMIVAYCTGLTIGPVVGIFILGLLFPWATNKGAICGGLAGFLFVGWLTVANAIYKSYDHFVYPTKELRVDGCLHNFTAVPIPQVSDDSGIPYIYRITVSSTLEWE

Secondary structure (DSSP, 8-state):
-HHHHHHHHHHHIIIIITTT-SSPPPHHHHHHHHHHHHHHHHHHHHHHHHHHTT-S-HHHHHHHHHHHHHHHHHHHHHHHHH-TT--HHHHHHHHHHHHHHHHHHHHHHHHHHHTT-----------TT--S----PPPPP---GGGS-HHHHHHHHHHHTT-

InterPro domains:
  IPR001734 Sodium/solute symporter [PF00474] (2-98)
  IPR001734 Sodium/solute symporter [PS50283] (1-112)
  IPR038377 Sodium/glucose symporter superfamily [G3DSA:1.20.1730.10] (1-159)
  IPR051163 Sodium:Solute Symporter (SSF) [PTHR42985] (1-156)

Solvent-accessible surface area (backbone atoms only — not comparable to full-atom values): 9881 Å² total; per-residue (Å²): 111,69,67,60,40,48,49,50,21,48,50,48,40,58,72,58,48,49,78,68,46,92,60,88,70,54,68,73,56,49,52,51,52,34,55,50,41,32,53,51,53,51,50,51,53,59,56,47,56,65,59,52,74,75,53,89,61,59,68,59,54,50,50,51,56,48,51,54,53,50,51,34,54,51,50,46,51,49,43,61,72,75,36,88,84,68,43,74,66,54,49,52,52,50,35,51,51,45,37,52,51,52,47,49,55,53,52,52,43,54,53,53,66,70,68,69,74,70,63,74,72,71,78,83,80,84,64,88,87,68,92,67,95,71,83,79,72,78,72,69,73,79,53,81,55,85,85,55,64,70,80,51,59,62,65,49,58,66,57,57,81,77,111

Foldseek 3Di:
DQVVLLVVLVCCCVPPVCVVDPDDDDPVVSVVSSVVSSVVVVVVVVVVVVVCVPDDDNVVVVVLVCCLPVVLVVVLVVCVVPPVPDDPVNSVVSSVVSSVVSVVLVVVLVVVVVVPLDPDQDDDDDPPPDPDDDDPDPRPPHRPCVVPPPSSVVVVVVVVVVD